Protein AF-A0A0Q9N1S7-F1 (afdb_monomer_lite)

pLDDT: mean 89.71, std 13.85, range [35.5, 97.0]

Radius of gyration: 12.61 Å; chains: 1; bounding box: 26×36×31 Å

Sequence (92 aa):
MASATFDAQVIVSLPVSSEFGTDDERDSYRRLAEELERRVVERGAGEYDGDGAGEGSYDMYFAGQDNQRLAQILRASLKAKGIKARVEVVED

Structure (mmCIF, N/CA/C/O backbone):
data_AF-A0A0Q9N1S7-F1
#
_entry.id   AF-A0A0Q9N1S7-F1
#
loop_
_atom_site.group_PDB
_atom_site.id
_atom_site.type_symbol
_atom_site.label_atom_id
_atom_site.label_alt_id
_atom_site.label_comp_id
_atom_site.label_asym_id
_atom_site.label_entity_id
_atom_site.label_seq_id
_atom_site.pdbx_PDB_ins_code
_atom_site.Cartn_x
_atom_site.Cartn_y
_atom_site.Cartn_z
_atom_site.occupancy
_atom_site.B_iso_or_equiv
_atom_site.auth_seq_id
_atom_site.auth_comp_id
_atom_site.auth_asym_id
_atom_site.auth_atom_id
_atom_site.pdbx_PDB_model_num
ATOM 1 N N . MET A 1 1 ? 7.187 24.552 -7.411 1.00 37.41 1 MET A N 1
ATOM 2 C CA . MET A 1 1 ? 6.628 23.194 -7.539 1.00 37.41 1 MET A CA 1
ATOM 3 C C . MET A 1 1 ? 5.683 23.018 -6.375 1.00 37.41 1 MET A C 1
ATOM 5 O O . MET A 1 1 ? 6.117 23.236 -5.252 1.00 37.41 1 MET A O 1
ATOM 9 N N . ALA A 1 2 ? 4.393 22.811 -6.637 1.00 35.50 2 ALA A N 1
ATOM 10 C CA . ALA A 1 2 ? 3.422 22.597 -5.572 1.00 35.50 2 ALA A CA 1
ATOM 11 C C . ALA A 1 2 ? 3.772 21.265 -4.902 1.00 35.50 2 ALA A C 1
ATOM 13 O O . ALA A 1 2 ? 3.698 20.223 -5.547 1.00 35.50 2 ALA A O 1
ATOM 14 N N . SER A 1 3 ? 4.242 21.324 -3.657 1.00 40.81 3 SER A N 1
ATOM 15 C CA . SER A 1 3 ? 4.312 20.148 -2.800 1.00 40.81 3 SER A CA 1
ATOM 16 C C . SER A 1 3 ? 2.866 19.716 -2.608 1.00 40.81 3 SER A C 1
ATOM 18 O O . SER A 1 3 ? 2.089 20.472 -2.027 1.00 40.81 3 SER A O 1
ATOM 20 N N . ALA A 1 4 ? 2.468 18.583 -3.184 1.00 45.41 4 ALA A N 1
ATOM 21 C CA . ALA A 1 4 ? 1.242 17.933 -2.760 1.00 45.41 4 ALA A CA 1
ATOM 22 C C . ALA A 1 4 ? 1.479 17.572 -1.294 1.00 45.41 4 ALA A C 1
ATOM 24 O O . ALA A 1 4 ? 2.269 16.682 -0.990 1.00 45.41 4 ALA A O 1
ATOM 25 N N . THR A 1 5 ? 0.930 18.370 -0.383 1.00 47.72 5 THR A N 1
ATOM 26 C CA . THR A 1 5 ? 0.880 18.002 1.025 1.00 47.72 5 THR A CA 1
ATOM 27 C C . THR A 1 5 ? -0.115 16.858 1.084 1.00 47.72 5 THR A C 1
ATOM 29 O O . THR A 1 5 ? -1.318 17.084 1.094 1.00 47.72 5 THR A O 1
ATOM 32 N N . PHE A 1 6 ? 0.387 15.635 0.957 1.00 53.97 6 PHE A N 1
ATOM 33 C CA . PHE A 1 6 ? -0.395 14.452 1.261 1.00 53.97 6 PHE A CA 1
ATOM 34 C C . PHE A 1 6 ? -0.641 14.498 2.770 1.00 53.97 6 PHE A C 1
ATOM 36 O O . PHE A 1 6 ? 0.325 14.504 3.532 1.00 53.97 6 PHE A O 1
ATOM 43 N N . ASP A 1 7 ? -1.899 14.511 3.212 1.00 64.69 7 ASP A N 1
ATOM 44 C CA . ASP A 1 7 ? -2.278 14.352 4.630 1.00 64.69 7 ASP A CA 1
ATOM 45 C C . ASP A 1 7 ? -2.065 12.893 5.106 1.00 64.69 7 ASP A C 1
ATOM 47 O O . ASP A 1 7 ? -2.688 12.401 6.052 1.00 64.69 7 ASP A O 1
ATOM 51 N N . ALA A 1 8 ? -1.174 12.172 4.422 1.00 64.56 8 ALA A N 1
ATOM 52 C CA . ALA A 1 8 ? -0.854 10.786 4.652 1.00 64.56 8 ALA A CA 1
ATOM 53 C C . ALA A 1 8 ? -0.148 10.634 5.994 1.00 64.56 8 ALA A C 1
ATOM 55 O O . ALA A 1 8 ? 0.916 11.193 6.250 1.00 64.56 8 ALA A O 1
ATOM 56 N N . GLN A 1 9 ? -0.733 9.796 6.832 1.00 85.88 9 GLN A N 1
ATOM 57 C CA . GLN A 1 9 ? -0.251 9.514 8.176 1.00 85.88 9 GLN A CA 1
ATOM 58 C C . GLN A 1 9 ? 0.583 8.237 8.227 1.00 85.88 9 GLN A C 1
ATOM 60 O O . GLN A 1 9 ? 1.345 8.017 9.170 1.00 85.88 9 GLN A O 1
ATOM 65 N N . VAL A 1 10 ? 0.433 7.367 7.225 1.00 94.69 10 VAL A N 1
ATOM 66 C CA . VAL A 1 10 ? 1.215 6.142 7.078 1.00 94.69 10 VAL A CA 1
ATOM 67 C C . VAL A 1 10 ? 1.580 5.933 5.612 1.00 94.69 10 VAL A C 1
ATOM 69 O O . VAL A 1 10 ? 0.710 5.945 4.743 1.00 94.69 10 VAL A O 1
ATOM 72 N N . ILE A 1 11 ? 2.862 5.682 5.349 1.00 95.75 11 ILE A N 1
ATOM 73 C CA . ILE A 1 11 ? 3.403 5.418 4.010 1.00 95.75 11 ILE A CA 1
ATOM 74 C C . ILE A 1 11 ? 3.894 3.972 3.950 1.00 95.75 11 ILE A C 1
ATOM 76 O O . ILE A 1 11 ? 4.642 3.515 4.821 1.00 95.75 11 ILE A O 1
ATOM 80 N N . VAL A 1 12 ? 3.480 3.240 2.916 1.00 97.00 12 VAL A N 1
ATOM 81 C CA . VAL A 1 12 ? 3.985 1.900 2.597 1.00 97.00 12 VAL A CA 1
ATOM 82 C C . VAL A 1 12 ? 4.810 1.966 1.317 1.00 97.00 12 VAL A C 1
ATOM 84 O O . VAL A 1 12 ? 4.249 2.130 0.241 1.00 97.00 12 VAL A O 1
ATOM 87 N N . SER A 1 13 ? 6.123 1.770 1.430 1.00 96.94 13 SER A N 1
ATOM 88 C CA . SER A 1 13 ? 7.058 1.814 0.298 1.00 96.94 13 SER A CA 1
ATOM 89 C C . SER A 1 13 ? 7.486 0.417 -0.133 1.00 96.94 13 SER A C 1
ATOM 91 O O . SER A 1 13 ? 8.042 -0.358 0.662 1.00 96.94 13 SER A O 1
ATOM 93 N N . LEU A 1 14 ? 7.270 0.104 -1.408 1.00 96.50 14 LEU A N 1
ATOM 94 C CA . LEU A 1 14 ? 7.664 -1.147 -2.054 1.00 96.50 14 LEU A CA 1
ATOM 95 C C . LEU A 1 14 ? 8.785 -0.878 -3.065 1.00 96.50 14 LEU A C 1
ATOM 97 O O . LEU A 1 14 ? 8.642 0.032 -3.874 1.00 96.50 14 LEU A O 1
ATOM 101 N N . PRO A 1 15 ? 9.892 -1.638 -3.054 1.00 95.88 15 PRO A N 1
ATOM 102 C CA . PRO A 1 15 ? 10.960 -1.442 -4.029 1.00 95.88 15 PRO A CA 1
ATOM 103 C C . PRO A 1 15 ? 10.501 -1.856 -5.431 1.00 95.88 15 PRO A C 1
ATOM 105 O O . PRO A 1 15 ? 9.929 -2.931 -5.587 1.00 95.88 15 PRO A O 1
ATOM 108 N N . VAL A 1 16 ? 10.820 -1.051 -6.442 1.00 95.25 16 VAL A N 1
ATOM 109 C CA . VAL A 1 16 ? 10.606 -1.376 -7.861 1.00 95.25 16 VAL A CA 1
ATOM 110 C C . VAL A 1 16 ? 11.934 -1.551 -8.602 1.00 95.25 16 VAL A C 1
ATOM 112 O O . VAL A 1 16 ? 12.986 -1.094 -8.157 1.00 95.25 16 VAL A O 1
ATOM 115 N N . SER A 1 17 ? 11.895 -2.238 -9.744 1.00 93.06 17 SER A N 1
ATOM 116 C CA . SER A 1 17 ? 13.083 -2.562 -10.546 1.00 93.06 17 SER A CA 1
ATOM 117 C C . SER A 1 17 ? 13.720 -1.375 -11.289 1.00 93.06 17 SER A C 1
ATOM 119 O O . SER A 1 17 ? 14.885 -1.455 -11.685 1.00 93.06 17 SER A O 1
ATOM 121 N N . SER A 1 18 ? 12.986 -0.278 -11.483 1.00 92.25 18 SER A N 1
ATOM 122 C CA . SER A 1 18 ? 13.425 0.945 -12.173 1.00 92.25 18 SER A CA 1
ATOM 123 C C . SER A 1 18 ? 12.941 2.188 -11.420 1.00 92.25 18 SER A C 1
ATOM 125 O O . SER A 1 18 ? 12.211 2.052 -10.448 1.00 92.25 18 SER A O 1
ATOM 127 N N . GLU A 1 19 ? 13.300 3.398 -11.864 1.00 92.25 19 GLU A N 1
ATOM 128 C CA . GLU A 1 19 ? 12.893 4.653 -11.198 1.00 92.25 19 GLU A CA 1
ATOM 129 C C . GLU A 1 19 ? 11.381 4.734 -10.917 1.00 92.25 19 GLU A C 1
ATOM 131 O O . GLU A 1 19 ? 10.991 5.184 -9.845 1.00 92.25 19 GLU A O 1
ATOM 136 N N . PHE A 1 20 ? 10.552 4.224 -11.834 1.00 92.19 20 PHE A N 1
ATOM 137 C CA . PHE A 1 20 ? 9.087 4.205 -11.724 1.00 92.19 20 PHE A CA 1
ATOM 138 C C . PHE A 1 20 ? 8.490 2.788 -11.657 1.00 92.19 20 PHE A C 1
ATOM 140 O O . PHE A 1 20 ? 7.271 2.631 -11.596 1.00 92.19 20 PHE A O 1
ATOM 147 N N . GLY A 1 21 ? 9.331 1.753 -11.714 1.00 93.00 21 GLY A N 1
ATOM 148 C CA . GLY A 1 21 ? 8.916 0.370 -11.940 1.00 93.00 21 GLY A CA 1
ATOM 149 C C . GLY A 1 21 ? 8.395 0.089 -13.350 1.00 93.00 21 GLY A C 1
ATOM 150 O O . GLY A 1 21 ? 8.294 0.966 -14.210 1.00 93.00 21 GLY A O 1
ATOM 151 N N . THR A 1 22 ? 8.100 -1.181 -13.602 1.00 95.38 22 THR A N 1
ATOM 152 C CA . THR A 1 22 ? 7.431 -1.652 -14.823 1.00 95.38 22 THR A CA 1
ATOM 153 C C . THR A 1 22 ? 5.910 -1.548 -14.709 1.00 95.38 22 THR A C 1
ATOM 155 O O . THR A 1 22 ? 5.359 -1.419 -13.615 1.00 95.38 22 THR A O 1
ATOM 158 N N . ASP A 1 23 ? 5.206 -1.628 -15.840 1.00 94.62 23 ASP A N 1
ATOM 159 C CA . ASP A 1 23 ? 3.738 -1.690 -15.855 1.00 94.62 23 ASP A CA 1
ATOM 160 C C . ASP A 1 23 ? 3.217 -2.876 -15.031 1.00 94.62 23 ASP A C 1
ATOM 162 O O . ASP A 1 23 ? 2.320 -2.702 -14.211 1.00 94.62 23 ASP A O 1
ATOM 166 N N . ASP A 1 24 ? 3.850 -4.045 -15.161 1.00 95.62 24 ASP A N 1
ATOM 167 C CA . ASP A 1 24 ? 3.478 -5.254 -14.418 1.00 95.62 24 ASP A CA 1
ATOM 168 C C . ASP A 1 24 ? 3.691 -5.109 -12.900 1.00 95.62 24 ASP A C 1
ATOM 170 O O . ASP A 1 24 ? 2.860 -5.562 -12.104 1.00 95.62 24 ASP A O 1
ATOM 174 N N . GLU A 1 25 ? 4.787 -4.469 -12.474 1.00 94.00 25 GLU A N 1
ATOM 175 C CA . GLU A 1 25 ? 5.037 -4.163 -11.059 1.00 94.00 25 GLU A CA 1
ATOM 176 C C . GLU A 1 25 ? 3.982 -3.198 -10.518 1.00 94.00 25 GLU A C 1
ATOM 178 O O . GLU A 1 25 ? 3.385 -3.462 -9.472 1.00 94.00 25 GLU A O 1
ATOM 183 N N . ARG A 1 26 ? 3.698 -2.116 -11.252 1.00 93.06 26 ARG A N 1
ATOM 184 C CA . ARG A 1 26 ? 2.703 -1.114 -10.852 1.00 93.06 26 ARG A CA 1
ATOM 185 C C . ARG A 1 26 ? 1.298 -1.698 -10.790 1.00 93.06 26 ARG A C 1
ATOM 187 O O . ARG A 1 26 ? 0.581 -1.438 -9.831 1.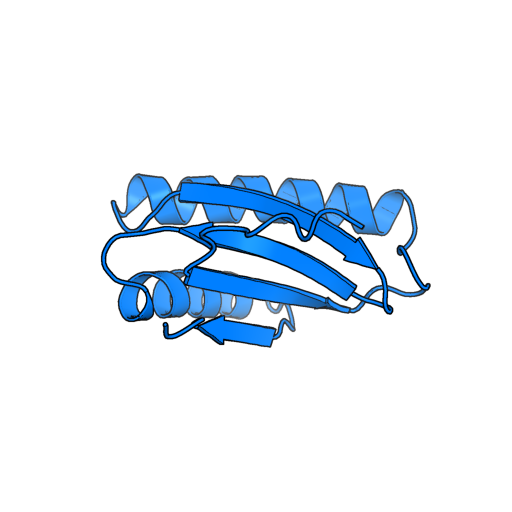00 93.06 26 ARG A O 1
ATOM 194 N N . ASP A 1 27 ? 0.911 -2.533 -11.747 1.00 95.56 27 ASP A N 1
ATOM 195 C CA . ASP A 1 27 ? -0.383 -3.217 -11.723 1.00 95.56 27 ASP A CA 1
ATOM 196 C C . ASP A 1 27 ? -0.479 -4.220 -10.567 1.00 95.56 27 ASP A C 1
ATOM 198 O O . ASP A 1 27 ? -1.522 -4.329 -9.915 1.00 95.56 27 ASP A O 1
ATOM 202 N N . SER A 1 28 ? 0.614 -4.926 -10.264 1.00 95.25 28 SER A N 1
ATOM 203 C CA . SER A 1 28 ? 0.682 -5.821 -9.105 1.00 95.25 28 SER A CA 1
ATOM 204 C C . SER A 1 28 ? 0.549 -5.052 -7.788 1.00 95.25 28 SER A C 1
ATOM 206 O O . SER A 1 28 ? -0.154 -5.501 -6.878 1.00 95.25 28 SER A O 1
ATOM 208 N N . TYR A 1 29 ? 1.175 -3.879 -7.684 1.00 95.56 29 TYR A N 1
ATOM 209 C CA . TYR A 1 29 ? 1.081 -3.019 -6.508 1.00 95.56 29 TYR A CA 1
ATOM 210 C C . TYR A 1 29 ? -0.260 -2.306 -6.391 1.00 95.56 29 TYR A C 1
ATOM 212 O O . TYR A 1 29 ? -0.787 -2.243 -5.286 1.00 95.56 29 TYR A O 1
ATOM 220 N N . ARG A 1 30 ? -0.901 -1.909 -7.491 1.00 94.31 30 ARG A N 1
ATOM 221 C CA . ARG A 1 30 ? -2.268 -1.372 -7.452 1.00 94.31 30 ARG A CA 1
ATOM 222 C C . ARG A 1 30 ? -3.261 -2.390 -6.890 1.00 94.31 30 ARG A C 1
ATOM 224 O O . ARG A 1 30 ? -4.049 -2.067 -6.0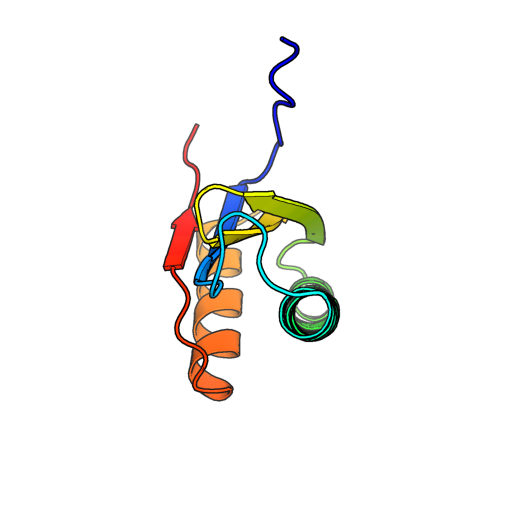08 1.00 94.31 30 ARG A O 1
ATOM 231 N N . ARG A 1 31 ? -3.158 -3.660 -7.299 1.00 96.31 31 ARG A N 1
ATOM 232 C CA . ARG A 1 31 ? -3.974 -4.748 -6.721 1.00 96.31 31 ARG A CA 1
ATOM 233 C C . ARG A 1 31 ? -3.691 -4.957 -5.233 1.00 96.31 31 ARG A C 1
ATOM 235 O O . ARG A 1 31 ? -4.608 -5.233 -4.461 1.00 96.31 31 ARG A O 1
ATOM 242 N N . LEU A 1 32 ? -2.427 -4.833 -4.823 1.00 96.50 32 LEU A N 1
ATOM 243 C CA . LEU A 1 32 ? -2.058 -4.876 -3.411 1.00 96.50 32 LEU A CA 1
ATOM 244 C C . LEU A 1 32 ? -2.658 -3.692 -2.638 1.00 96.50 32 LEU A C 1
ATOM 246 O O . LEU A 1 32 ? -3.158 -3.911 -1.538 1.00 96.50 32 LEU A O 1
ATOM 250 N N . ALA A 1 33 ? -2.642 -2.482 -3.202 1.00 96.06 33 ALA A N 1
ATOM 251 C CA . ALA A 1 33 ? -3.227 -1.290 -2.596 1.00 96.06 33 ALA A CA 1
ATOM 252 C C . ALA A 1 33 ? -4.727 -1.482 -2.340 1.00 96.06 33 ALA A C 1
ATOM 254 O O . ALA A 1 33 ? -5.159 -1.339 -1.201 1.00 96.06 33 ALA A O 1
ATOM 255 N N . GLU A 1 34 ? -5.488 -1.950 -3.336 1.00 95.94 34 GLU A N 1
ATOM 256 C CA . GLU A 1 34 ? -6.918 -2.269 -3.181 1.00 95.94 34 GLU A CA 1
ATOM 257 C C . GLU A 1 34 ? -7.176 -3.311 -2.075 1.00 95.94 34 GLU A C 1
ATOM 259 O O . GLU A 1 34 ? -8.157 -3.251 -1.333 1.00 95.94 34 GLU A O 1
ATOM 264 N N . GLU A 1 35 ? -6.308 -4.319 -1.947 1.00 95.94 35 GLU A N 1
ATOM 265 C CA . GLU A 1 35 ? -6.417 -5.309 -0.873 1.00 95.94 35 GLU A CA 1
ATOM 266 C C . GLU A 1 35 ? -6.122 -4.728 0.515 1.00 95.94 35 GLU A C 1
ATOM 268 O O . GLU A 1 35 ? -6.764 -5.115 1.498 1.00 95.94 35 GLU A O 1
ATOM 273 N N . LEU A 1 36 ? -5.121 -3.854 0.616 1.00 96.31 36 LEU A N 1
ATOM 274 C CA . LEU A 1 36 ? -4.765 -3.187 1.864 1.00 96.31 36 LEU A CA 1
ATOM 275 C C . LEU A 1 36 ? -5.850 -2.192 2.273 1.00 96.31 36 LEU A C 1
ATOM 277 O O . LEU A 1 36 ? -6.252 -2.217 3.435 1.00 96.31 36 LEU A O 1
ATOM 281 N N . GLU A 1 37 ? -6.371 -1.414 1.324 1.00 96.38 37 GLU A N 1
ATOM 282 C CA . GLU A 1 37 ? -7.512 -0.513 1.493 1.00 96.38 37 GLU A CA 1
ATOM 283 C C . GLU A 1 37 ? -8.702 -1.257 2.102 1.00 96.38 37 GLU A C 1
ATOM 285 O O . GLU A 1 37 ? -9.157 -0.913 3.194 1.00 96.38 37 GLU A O 1
ATOM 290 N N . ARG A 1 38 ? -9.148 -2.353 1.469 1.00 96.19 38 ARG A N 1
ATOM 291 C CA . ARG A 1 38 ? -10.256 -3.164 1.999 1.00 96.19 38 ARG A CA 1
ATOM 292 C C . ARG A 1 38 ? -10.016 -3.574 3.451 1.00 96.19 38 ARG A C 1
ATOM 294 O O . ARG A 1 38 ? -10.901 -3.429 4.286 1.00 96.19 38 ARG A O 1
ATOM 301 N N . ARG A 1 39 ? -8.801 -4.019 3.786 1.00 94.69 39 ARG A N 1
ATOM 302 C CA . ARG A 1 39 ? -8.456 -4.459 5.149 1.00 94.69 39 ARG A CA 1
ATOM 303 C C . ARG A 1 39 ? -8.443 -3.335 6.178 1.00 94.69 39 ARG A C 1
ATOM 305 O O . ARG A 1 39 ? -8.764 -3.599 7.339 1.00 94.69 39 ARG A O 1
ATOM 312 N N . VAL A 1 40 ? -8.006 -2.130 5.813 1.00 95.06 40 VAL A N 1
ATOM 313 C CA . VAL A 1 40 ? -7.990 -0.992 6.747 1.00 95.06 40 VAL A CA 1
ATOM 314 C C . VAL A 1 40 ? -9.398 -0.431 6.944 1.00 95.06 40 VAL A C 1
ATOM 316 O O . VAL A 1 40 ? -9.768 -0.155 8.088 1.00 95.06 40 VAL A O 1
ATOM 319 N N . VAL A 1 41 ? -10.213 -0.405 5.884 1.00 94.62 41 VAL A N 1
ATOM 320 C CA . VAL A 1 41 ? -11.620 0.020 5.919 1.00 94.62 41 VAL A CA 1
ATOM 321 C C . VAL A 1 41 ? -12.477 -0.961 6.723 1.00 94.62 41 VAL A C 1
ATOM 323 O O . VAL A 1 41 ? -13.165 -0.550 7.654 1.00 94.62 41 VAL A O 1
ATOM 326 N N . GLU A 1 42 ? -12.383 -2.270 6.462 1.00 95.06 42 GLU A N 1
ATOM 327 C CA . GLU A 1 42 ? -13.124 -3.312 7.202 1.00 95.06 42 GLU A CA 1
ATOM 328 C C . GLU A 1 42 ? -12.830 -3.298 8.709 1.00 95.06 42 GLU A C 1
ATOM 330 O O . GLU A 1 42 ? -13.660 -3.699 9.525 1.00 95.06 42 GLU A O 1
ATOM 335 N N . ARG A 1 43 ? -11.635 -2.841 9.096 1.00 92.88 43 ARG A N 1
ATOM 336 C CA . ARG A 1 43 ? -11.212 -2.730 10.498 1.00 92.88 43 ARG A CA 1
ATOM 337 C C . ARG A 1 43 ? -11.471 -1.353 11.106 1.00 92.88 43 ARG A C 1
ATOM 339 O O . ARG A 1 43 ? -11.155 -1.169 12.286 1.00 92.88 43 ARG A O 1
ATOM 346 N N . GLY A 1 44 ? -12.016 -0.414 10.331 1.00 93.25 44 GLY A N 1
ATOM 347 C CA . GLY A 1 44 ? -12.255 0.970 10.739 1.00 93.25 44 GLY A CA 1
ATOM 348 C C . GLY A 1 44 ? -10.980 1.669 11.208 1.00 93.25 44 GLY A C 1
ATOM 349 O O . GLY A 1 44 ? -11.005 2.362 12.220 1.00 93.25 44 GLY A O 1
ATOM 350 N N . ALA A 1 45 ? -9.849 1.386 10.557 1.00 92.25 45 ALA A N 1
ATOM 351 C CA . ALA A 1 45 ? -8.539 1.906 10.946 1.00 92.25 45 ALA A CA 1
ATOM 352 C C . ALA A 1 45 ? -8.076 3.090 10.090 1.00 92.25 45 ALA A C 1
ATOM 354 O O . ALA A 1 45 ? -7.190 3.820 10.521 1.00 92.25 45 ALA A O 1
ATOM 355 N N . GLY A 1 46 ? -8.654 3.265 8.902 1.00 93.19 46 GLY A N 1
ATOM 356 C CA . GLY A 1 46 ? -8.287 4.323 7.973 1.00 93.19 46 GLY A CA 1
ATOM 357 C C . GLY A 1 46 ? -8.777 4.052 6.557 1.00 93.19 46 GLY A C 1
ATOM 358 O O . GLY A 1 46 ? -9.541 3.111 6.323 1.00 93.19 46 GLY A O 1
ATOM 359 N N . GLU A 1 47 ? -8.288 4.866 5.637 1.00 94.19 47 GLU A N 1
ATOM 360 C CA . GLU A 1 47 ? -8.555 4.833 4.206 1.00 94.19 47 GLU A CA 1
ATOM 361 C C . GLU A 1 47 ? -7.256 4.967 3.405 1.00 94.19 47 GLU A C 1
ATOM 363 O O . GLU A 1 47 ? -6.190 5.295 3.937 1.00 94.19 47 GLU A O 1
ATOM 368 N N . TYR A 1 48 ? -7.352 4.637 2.124 1.00 94.81 48 TYR A N 1
ATOM 369 C CA . TYR A 1 48 ? -6.268 4.775 1.171 1.00 94.81 48 TYR A CA 1
ATOM 370 C C . TYR A 1 48 ? -6.346 6.150 0.501 1.00 94.81 48 TYR A C 1
ATOM 372 O O . TYR A 1 48 ? -7.390 6.516 -0.028 1.00 94.81 48 TYR A O 1
ATOM 380 N N . ASP A 1 49 ? -5.241 6.893 0.532 1.00 92.44 49 ASP A N 1
ATOM 381 C CA . ASP A 1 49 ? -5.160 8.296 0.091 1.00 92.44 49 ASP A CA 1
ATOM 382 C C . ASP A 1 49 ? -4.410 8.456 -1.250 1.00 92.44 49 ASP A C 1
ATOM 384 O O . ASP A 1 49 ? -4.278 9.548 -1.796 1.00 92.44 49 ASP A O 1
ATOM 388 N N . GLY A 1 50 ? -3.929 7.347 -1.823 1.00 93.75 50 GLY A N 1
ATOM 389 C CA . GLY A 1 50 ? -3.342 7.302 -3.162 1.00 93.75 50 GLY A CA 1
ATOM 390 C C . GLY A 1 50 ? -1.981 6.616 -3.227 1.00 93.75 50 GLY A C 1
ATOM 391 O O . GLY A 1 50 ? -1.490 6.034 -2.257 1.00 93.75 50 GLY A O 1
ATOM 392 N N . ASP A 1 51 ? -1.361 6.66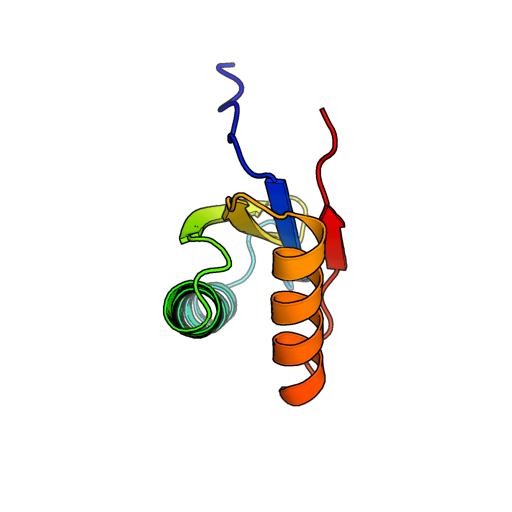7 -4.403 1.00 94.62 51 ASP A N 1
ATOM 393 C CA . ASP A 1 51 ? -0.014 6.155 -4.646 1.00 94.62 51 ASP A CA 1
ATOM 394 C C . ASP A 1 51 ? 0.843 7.095 -5.486 1.00 94.62 51 ASP A C 1
ATOM 396 O O . ASP A 1 51 ? 0.349 7.954 -6.219 1.00 94.62 51 ASP A O 1
ATOM 400 N N . GLY A 1 52 ? 2.152 6.884 -5.381 1.00 92.44 52 GLY A N 1
ATOM 401 C CA . GLY A 1 52 ? 3.157 7.452 -6.262 1.00 92.44 52 GLY A CA 1
ATOM 402 C C . GLY A 1 52 ? 4.227 6.418 -6.592 1.00 92.44 52 GLY A C 1
ATOM 403 O O . GLY A 1 52 ? 4.574 5.579 -5.766 1.00 92.44 52 GLY A O 1
ATOM 404 N N . ALA A 1 53 ? 4.768 6.483 -7.806 1.00 92.50 53 ALA A N 1
ATOM 405 C CA . ALA A 1 53 ? 5.970 5.747 -8.179 1.00 92.50 53 ALA A CA 1
ATOM 406 C C . ALA A 1 53 ? 7.088 6.742 -8.489 1.00 92.50 53 ALA A C 1
ATOM 408 O O . ALA A 1 53 ? 6.860 7.725 -9.200 1.00 92.50 53 ALA A O 1
ATOM 409 N N . GLY A 1 54 ? 8.283 6.483 -7.977 1.00 91.31 54 GLY A N 1
ATOM 410 C CA . GLY A 1 54 ? 9.441 7.354 -8.136 1.00 91.31 54 GLY A CA 1
ATOM 411 C C . GLY A 1 54 ? 10.598 6.895 -7.257 1.00 91.31 54 GLY A C 1
ATOM 412 O O . GLY A 1 54 ? 10.409 6.098 -6.347 1.00 91.31 54 GLY A O 1
ATOM 413 N N . GLU A 1 55 ? 11.811 7.373 -7.543 1.00 92.69 55 GLU A N 1
ATOM 414 C CA . GLU A 1 55 ? 13.009 7.114 -6.721 1.00 92.69 55 GLU A CA 1
ATOM 415 C C . GLU A 1 55 ? 13.307 5.618 -6.456 1.00 92.69 55 GLU A C 1
ATOM 417 O O . GLU A 1 55 ? 14.029 5.265 -5.523 1.00 92.69 55 GLU A O 1
ATOM 422 N N . GLY A 1 56 ? 12.794 4.715 -7.301 1.00 94.50 56 GLY A N 1
ATOM 423 C CA . GLY A 1 56 ? 12.948 3.271 -7.113 1.00 94.50 56 GLY A CA 1
ATOM 424 C C . GLY A 1 56 ? 11.966 2.649 -6.110 1.00 94.50 56 GLY A C 1
ATOM 425 O O . GLY A 1 56 ? 12.167 1.499 -5.702 1.00 94.50 56 GLY A O 1
ATOM 426 N N . SER A 1 57 ? 10.897 3.358 -5.734 1.00 94.69 57 SER A N 1
ATOM 427 C CA . SER A 1 57 ? 9.786 2.841 -4.932 1.00 94.69 57 SER A CA 1
ATOM 428 C C . SER A 1 57 ? 8.408 3.086 -5.554 1.00 94.69 57 SER A C 1
ATOM 430 O O . SER A 1 57 ? 8.194 3.979 -6.371 1.00 94.69 57 SER A O 1
ATOM 432 N N . TYR A 1 58 ? 7.464 2.236 -5.153 1.00 95.69 58 TYR A N 1
ATOM 433 C CA . TYR A 1 58 ? 6.030 2.476 -5.233 1.00 95.69 58 TYR A CA 1
ATOM 434 C C . TYR A 1 58 ? 5.529 2.734 -3.815 1.00 95.69 58 TYR A C 1
ATOM 436 O O . TYR A 1 58 ? 5.559 1.835 -2.967 1.00 95.69 58 TYR A O 1
ATOM 444 N N . ASP A 1 59 ? 5.095 3.959 -3.568 1.00 95.75 59 ASP A N 1
ATOM 445 C CA . ASP A 1 59 ? 4.643 4.443 -2.276 1.00 95.75 59 ASP A CA 1
ATOM 446 C C . ASP A 1 59 ? 3.120 4.486 -2.247 1.00 95.75 59 ASP A C 1
ATOM 448 O O . ASP A 1 59 ? 2.477 5.022 -3.144 1.00 95.75 59 ASP A O 1
ATOM 452 N N . MET A 1 60 ? 2.542 3.883 -1.215 1.00 96.25 60 MET A N 1
ATOM 453 C CA . MET A 1 60 ? 1.109 3.879 -0.944 1.00 96.25 60 MET A CA 1
ATOM 454 C C . MET A 1 60 ? 0.840 4.715 0.299 1.00 96.25 60 MET A C 1
ATOM 456 O O . MET A 1 60 ? 1.421 4.459 1.358 1.00 96.25 60 MET A O 1
ATOM 460 N N . TYR A 1 61 ? -0.069 5.670 0.176 1.00 95.25 61 TYR A N 1
ATOM 461 C CA . TYR A 1 61 ? -0.419 6.624 1.215 1.00 95.25 61 TYR A CA 1
ATOM 462 C C . TYR A 1 61 ? -1.722 6.207 1.895 1.00 95.25 61 TYR A C 1
ATOM 464 O O . TYR A 1 61 ? -2.697 5.849 1.235 1.00 95.25 61 TYR A O 1
ATOM 472 N N . PHE A 1 62 ? -1.737 6.229 3.226 1.00 94.88 62 PHE A N 1
ATOM 473 C CA . PHE A 1 62 ? -2.919 5.920 4.026 1.00 94.88 62 PHE A CA 1
ATOM 474 C C . PHE A 1 62 ? -3.119 6.972 5.117 1.00 94.88 62 PHE A C 1
ATOM 476 O O . PHE A 1 62 ? -2.154 7.458 5.718 1.00 94.88 62 PHE A O 1
ATOM 483 N N . ALA A 1 63 ? -4.382 7.256 5.422 1.00 93.06 63 ALA A N 1
ATOM 484 C CA . ALA A 1 63 ? -4.796 8.167 6.484 1.00 93.06 63 ALA A CA 1
ATOM 485 C C . ALA A 1 63 ? -5.792 7.471 7.420 1.00 93.06 63 ALA A C 1
ATOM 487 O O . ALA A 1 63 ? -6.592 6.642 6.989 1.00 93.06 63 ALA A O 1
ATOM 488 N N . GLY A 1 64 ? -5.754 7.765 8.718 1.00 90.44 64 GLY A N 1
ATOM 489 C CA . GLY A 1 64 ? -6.682 7.184 9.683 1.00 90.44 64 GLY A CA 1
ATOM 490 C C . GLY A 1 64 ? -6.448 7.674 11.107 1.00 90.44 64 GLY A C 1
ATOM 491 O O . GLY A 1 64 ? -5.325 7.886 11.522 1.00 90.44 64 GLY A O 1
ATOM 492 N N . GLN A 1 65 ? -7.507 7.780 11.910 1.00 86.69 65 GLN A N 1
ATOM 493 C CA . GLN A 1 65 ? -7.463 8.412 13.244 1.00 86.69 65 GLN A CA 1
ATOM 494 C C . GLN A 1 65 ? -6.406 7.859 14.223 1.00 86.69 65 GLN A C 1
ATOM 496 O O . GLN A 1 65 ? -6.064 8.535 15.190 1.00 86.69 65 GLN A O 1
ATOM 501 N N . ASP A 1 66 ? -5.930 6.629 14.014 1.00 91.94 66 ASP A N 1
ATOM 502 C CA . ASP A 1 66 ? -4.883 5.992 14.813 1.00 91.94 66 ASP A CA 1
ATOM 503 C C . ASP A 1 66 ? -3.780 5.444 13.892 1.00 91.94 66 ASP A C 1
ATOM 505 O O . ASP A 1 66 ? -3.826 4.293 13.438 1.00 91.94 66 ASP A O 1
ATOM 509 N N . ASN A 1 67 ? -2.769 6.279 13.630 1.00 91.38 67 ASN A N 1
ATOM 510 C CA . ASN A 1 67 ? -1.657 5.981 12.722 1.00 91.38 67 ASN A CA 1
ATOM 511 C C . ASN A 1 67 ? -0.895 4.715 13.148 1.00 91.38 67 ASN A C 1
ATOM 513 O O . ASN A 1 67 ? -0.444 3.928 12.312 1.00 91.38 67 ASN A O 1
ATOM 517 N N . GLN A 1 68 ? -0.768 4.477 14.458 1.00 92.94 68 GLN A N 1
ATOM 518 C CA . GLN A 1 68 ? -0.063 3.311 14.994 1.00 92.94 68 GLN A CA 1
ATOM 519 C C . GLN A 1 68 ? -0.851 2.027 14.733 1.00 92.94 68 GLN A C 1
ATOM 521 O O . GLN A 1 68 ? -0.281 1.016 14.304 1.00 92.94 68 GLN A O 1
ATOM 526 N N . ARG A 1 69 ? -2.169 2.050 14.952 1.00 94.25 69 ARG A N 1
ATOM 527 C CA . ARG A 1 69 ? -3.052 0.921 14.638 1.00 94.25 69 ARG A CA 1
ATOM 528 C C . ARG A 1 69 ? -3.116 0.657 13.136 1.00 94.25 69 ARG A C 1
ATOM 530 O O . ARG A 1 69 ? -3.049 -0.506 12.726 1.00 94.25 69 ARG A O 1
ATOM 537 N N . LEU A 1 70 ? -3.194 1.709 12.325 1.00 95.19 70 LEU A N 1
ATOM 538 C CA . LEU A 1 70 ? -3.159 1.630 10.867 1.00 95.19 70 LEU A CA 1
ATOM 539 C C . LEU A 1 70 ? -1.861 0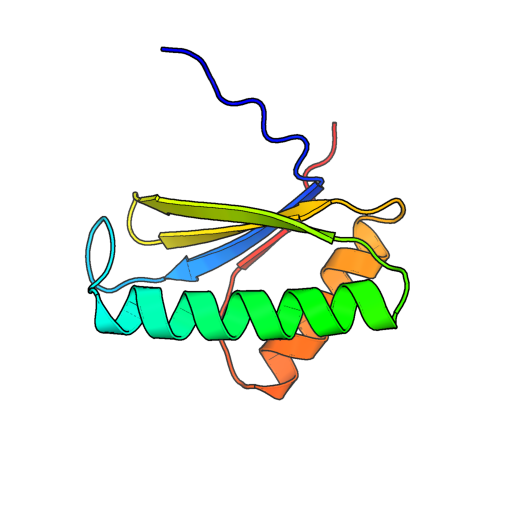.966 10.383 1.00 95.19 70 LEU A C 1
ATOM 541 O O . LEU A 1 70 ? -1.903 -0.057 9.692 1.00 95.19 70 LEU A O 1
ATOM 545 N N . ALA A 1 71 ? -0.705 1.446 10.848 1.00 95.75 71 ALA A N 1
ATOM 546 C CA . ALA A 1 71 ? 0.594 0.867 10.516 1.00 95.75 71 ALA A CA 1
ATOM 547 C C . ALA A 1 71 ? 0.722 -0.598 10.963 1.00 95.75 71 ALA A C 1
ATOM 549 O O . ALA A 1 71 ? 1.275 -1.423 10.231 1.00 95.75 71 ALA A O 1
ATOM 550 N N . GLN A 1 72 ? 0.188 -0.968 12.134 1.00 96.00 72 GLN A N 1
ATOM 551 C CA . GLN A 1 72 ? 0.174 -2.364 12.589 1.00 96.00 72 GLN A CA 1
ATOM 552 C C . GLN A 1 72 ? -0.648 -3.272 11.667 1.00 96.00 72 GLN A C 1
ATOM 554 O O . GLN A 1 72 ? -0.193 -4.367 11.322 1.00 96.00 72 GLN A O 1
ATOM 559 N N . ILE A 1 73 ? -1.827 -2.822 11.229 1.00 96.00 73 ILE A N 1
ATOM 560 C CA . ILE A 1 73 ? -2.678 -3.570 10.294 1.00 96.00 73 ILE A CA 1
ATOM 561 C C . ILE A 1 73 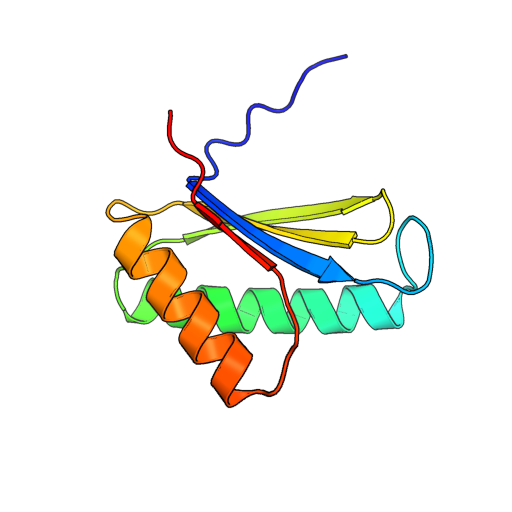? 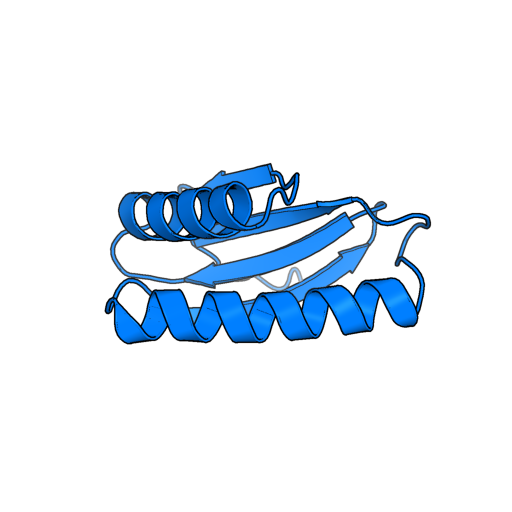-1.972 -3.770 8.951 1.00 96.00 73 ILE A C 1
ATOM 563 O O . ILE A 1 73 ? -1.975 -4.889 8.424 1.00 96.00 73 ILE A O 1
ATOM 567 N N . LEU A 1 74 ? -1.338 -2.722 8.421 1.00 96.62 74 LEU A N 1
ATOM 568 C CA . LEU A 1 74 ? -0.594 -2.775 7.163 1.00 96.62 74 LEU A CA 1
ATOM 569 C C . LEU A 1 74 ? 0.604 -3.728 7.277 1.00 96.62 74 LEU A C 1
ATOM 571 O O . LEU A 1 74 ? 0.720 -4.670 6.491 1.00 96.62 74 LEU A O 1
ATOM 575 N N . ARG A 1 75 ? 1.433 -3.589 8.321 1.00 96.69 75 ARG A N 1
ATOM 576 C CA . ARG A 1 75 ? 2.578 -4.483 8.589 1.00 96.69 75 ARG A CA 1
ATOM 577 C C . ARG A 1 75 ? 2.155 -5.945 8.711 1.00 96.69 75 ARG A C 1
ATOM 579 O O . ARG A 1 75 ? 2.784 -6.815 8.111 1.00 96.69 75 ARG A O 1
ATOM 586 N N . ALA A 1 76 ? 1.087 -6.232 9.458 1.00 96.12 76 ALA A N 1
ATOM 587 C CA . ALA A 1 76 ? 0.571 -7.592 9.604 1.00 96.12 76 ALA A CA 1
ATOM 588 C C . ALA A 1 76 ? 0.084 -8.165 8.263 1.00 96.12 76 ALA A C 1
ATOM 590 O O . ALA A 1 76 ? 0.358 -9.322 7.941 1.00 96.12 76 ALA A O 1
ATOM 591 N N . SER A 1 77 ? -0.592 -7.340 7.463 1.00 95.31 77 SER A N 1
ATOM 592 C CA . SER A 1 77 ? -1.117 -7.704 6.144 1.00 95.31 77 SER A CA 1
ATOM 593 C C . SER A 1 77 ? -0.012 -8.022 5.136 1.00 95.31 77 SER A C 1
ATOM 595 O O . SER A 1 77 ? -0.119 -9.012 4.409 1.00 95.31 77 SER A O 1
ATOM 597 N N . LEU A 1 78 ? 1.052 -7.216 5.126 1.00 95.94 78 LEU A N 1
ATOM 598 C CA . LEU A 1 78 ? 2.235 -7.396 4.281 1.00 95.94 78 LEU A CA 1
ATOM 599 C C . LEU A 1 78 ? 3.037 -8.629 4.709 1.00 95.94 78 LEU A C 1
ATOM 601 O O . LEU A 1 78 ? 3.375 -9.472 3.876 1.00 95.94 78 LEU A O 1
ATOM 605 N N . LYS A 1 79 ? 3.249 -8.802 6.022 1.00 95.62 79 LYS A N 1
ATOM 606 C CA . LYS A 1 79 ? 3.931 -9.972 6.590 1.00 95.62 79 LYS A CA 1
ATOM 607 C C . LYS A 1 79 ? 3.206 -11.275 6.255 1.00 95.62 79 LYS A C 1
ATOM 609 O O . LYS A 1 79 ? 3.857 -12.239 5.868 1.00 95.62 79 LYS A O 1
ATOM 614 N N . ALA A 1 80 ? 1.876 -11.304 6.361 1.00 94.38 80 ALA A N 1
ATOM 615 C CA . ALA A 1 80 ? 1.074 -12.482 6.024 1.00 94.38 80 ALA A CA 1
ATOM 616 C C . ALA A 1 80 ? 1.187 -12.884 4.541 1.00 94.38 80 ALA A C 1
ATOM 618 O O . ALA A 1 80 ? 1.010 -14.052 4.210 1.00 94.38 80 ALA A O 1
ATOM 619 N N . LYS A 1 81 ? 1.498 -11.928 3.659 1.00 92.94 81 LYS A N 1
ATOM 620 C CA . LYS A 1 81 ? 1.722 -12.156 2.225 1.00 92.94 81 LYS A CA 1
ATOM 621 C C . LYS A 1 81 ? 3.195 -12.407 1.867 1.00 92.94 81 LYS A C 1
ATOM 623 O O . LYS A 1 81 ? 3.488 -12.664 0.707 1.00 92.94 81 LYS A O 1
ATOM 628 N N . GLY A 1 82 ? 4.120 -12.316 2.828 1.00 94.56 82 GLY A N 1
ATOM 629 C CA . GLY A 1 82 ? 5.560 -12.419 2.566 1.00 94.56 82 GLY A CA 1
ATOM 630 C C . GLY A 1 82 ? 6.133 -11.241 1.770 1.00 94.56 82 GLY A C 1
ATOM 631 O O . GLY A 1 82 ? 7.196 -11.368 1.169 1.00 94.56 82 GLY A O 1
ATOM 632 N N . ILE A 1 83 ? 5.439 -10.100 1.751 1.00 94.19 83 ILE A N 1
ATOM 633 C CA . ILE A 1 83 ? 5.846 -8.916 0.993 1.00 94.19 83 ILE A CA 1
ATOM 634 C C . ILE A 1 83 ? 6.792 -8.077 1.848 1.00 94.19 83 ILE A C 1
ATOM 636 O O . ILE A 1 83 ? 6.467 -7.701 2.977 1.00 94.19 83 ILE A O 1
ATOM 640 N N . LYS A 1 84 ? 7.971 -7.771 1.302 1.00 92.88 84 LYS A N 1
ATOM 641 C CA . LYS A 1 84 ? 8.942 -6.880 1.935 1.00 92.88 84 LYS A CA 1
ATOM 642 C C . LYS A 1 84 ? 8.632 -5.438 1.536 1.00 92.88 84 LYS A C 1
ATOM 644 O O . LYS A 1 84 ? 8.847 -5.061 0.392 1.00 92.88 84 LYS A O 1
ATOM 649 N N . ALA A 1 85 ? 8.167 -4.650 2.495 1.00 94.75 85 ALA A N 1
ATOM 650 C CA . ALA A 1 85 ? 7.897 -3.227 2.331 1.00 94.75 85 ALA A CA 1
ATOM 651 C C . ALA A 1 85 ? 8.370 -2.456 3.568 1.00 94.75 85 ALA A C 1
ATOM 653 O O . ALA A 1 85 ? 8.455 -3.019 4.668 1.00 94.75 85 ALA A O 1
ATOM 654 N N . ARG A 1 86 ? 8.679 -1.172 3.392 1.00 95.62 86 ARG A N 1
ATOM 655 C CA . ARG A 1 86 ? 8.880 -0.236 4.502 1.00 95.62 86 ARG A CA 1
ATOM 656 C C . ARG A 1 86 ? 7.519 0.345 4.876 1.00 95.62 86 ARG A C 1
ATOM 658 O O . ARG A 1 86 ? 6.745 0.669 3.990 1.00 95.62 86 ARG A O 1
ATOM 665 N N . VAL A 1 87 ? 7.224 0.439 6.172 1.00 96.31 87 VAL A N 1
ATOM 666 C CA . VAL A 1 87 ? 5.996 1.075 6.673 1.00 96.31 87 VAL A CA 1
ATOM 667 C C . VAL A 1 87 ? 6.391 2.155 7.665 1.00 96.31 87 VAL A C 1
ATOM 669 O O . VAL A 1 87 ? 6.863 1.828 8.763 1.00 96.31 87 VAL A O 1
ATOM 672 N N . GLU A 1 88 ? 6.207 3.402 7.263 1.00 94.88 88 GLU A N 1
ATOM 673 C CA . GLU A 1 88 ? 6.551 4.605 8.016 1.00 94.88 88 GLU A CA 1
ATOM 674 C C . GLU A 1 88 ? 5.281 5.280 8.531 1.00 94.88 88 GLU A C 1
ATOM 676 O O . GLU A 1 88 ? 4.282 5.334 7.822 1.00 94.88 88 GLU A O 1
ATOM 681 N N . VAL A 1 89 ? 5.310 5.742 9.781 1.00 93.56 89 VAL A N 1
ATOM 682 C CA . VAL A 1 89 ? 4.265 6.600 10.345 1.00 93.56 89 VAL A CA 1
ATOM 683 C C . VAL A 1 89 ? 4.785 8.023 10.241 1.00 93.56 89 VAL A C 1
ATOM 685 O O . VAL A 1 89 ? 5.877 8.294 10.738 1.00 93.56 89 VAL A O 1
ATOM 688 N N . VAL A 1 90 ? 4.022 8.895 9.595 1.00 87.31 90 VAL A N 1
ATOM 689 C CA . VAL A 1 90 ? 4.331 10.319 9.498 1.00 87.31 90 VAL A CA 1
ATOM 690 C C . VAL A 1 90 ? 3.757 10.977 10.752 1.00 87.31 90 VAL A C 1
ATOM 692 O O . VAL A 1 90 ? 2.549 10.928 10.995 1.00 87.31 90 VAL A O 1
ATOM 695 N N . GLU A 1 91 ? 4.643 11.483 11.604 1.00 72.38 91 GLU A N 1
ATOM 696 C CA . GLU A 1 91 ? 4.294 12.291 12.774 1.00 72.38 91 GLU A CA 1
ATOM 697 C C . GLU A 1 91 ? 4.409 13.769 12.369 1.00 72.38 91 GLU A C 1
ATOM 699 O O . GLU A 1 91 ? 5.385 14.133 11.710 1.00 72.38 91 GLU A O 1
ATOM 704 N N . ASP A 1 92 ? 3.400 14.577 12.712 1.00 59.31 92 ASP A N 1
ATOM 705 C CA . ASP A 1 92 ? 3.384 16.037 12.495 1.00 59.31 92 ASP A CA 1
ATOM 706 C C . ASP A 1 92 ? 4.367 16.759 13.437 1.00 59.31 92 ASP A C 1
ATOM 708 O O . ASP A 1 92 ? 4.422 16.383 14.637 1.00 59.31 92 ASP A O 1
#

Foldseek 3Di:
DDDPPQPFQKKKKAFAPDQQHDPVVVVVVVVVLVVLQVQCVVVQAWHWRDWGGGPRIIMTGIDGPDSPVSLVSSVVSCVVVVGDIDMDGDDD

Secondary structure (DSSP, 8-state):
--------SEEEEEE-SSSS--HHHHHHHHHHHHHHHHHHHHTTS-EEEEEEEETTEEEEEEE-S-HHHHHHHHHHHHHHTT---EEEE---